Protein AF-A0A1A8HLZ2-F1 (afdb_monomer_lite)

InterPro domains:
  IPR008996 Cytokine IL1/FGF [SSF50353] (2-54)

Foldseek 3Di:
DAWDWDDDDDQKIWTADPVDGQWTWFWDADVPNVDTDTDTHHDDPPDDPCRRIDHDDDDD

Secondary structure (DSSP, 8-state):
--EEEEE-STTEEEEEESSSTTEEEEEEE-SSTT-EEEEEEE--SSS--GGG-EE-----

Structure (mmCIF, N/CA/C/O backbone):
data_AF-A0A1A8HLZ2-F1
#
_entry.id   AF-A0A1A8HLZ2-F1
#
loop_
_atom_site.group_PDB
_atom_site.id
_atom_site.type_symbol
_atom_site.label_atom_id
_atom_site.label_alt_id
_atom_site.label_comp_id
_atom_site.label_asym_id
_atom_site.label_entity_id
_atom_site.label_seq_id
_atom_site.pdbx_PDB_ins_code
_atom_site.Cartn_x
_atom_site.Cartn_y
_atom_site.Cartn_z
_atom_site.occupancy
_atom_site.B_iso_or_equiv
_atom_site.auth_seq_id
_atom_site.auth_comp_id
_atom_site.auth_asym_id
_atom_site.auth_atom_id
_atom_site.pdbx_PDB_model_num
ATOM 1 N N . ALA A 1 1 ? -9.962 2.859 -9.791 1.00 82.50 1 ALA A N 1
ATOM 2 C CA . ALA A 1 1 ? -9.652 1.477 -9.363 1.00 82.50 1 ALA A CA 1
ATOM 3 C C . ALA A 1 1 ? -10.203 1.262 -7.955 1.00 82.50 1 ALA A C 1
ATOM 5 O O . ALA A 1 1 ? -10.316 2.245 -7.234 1.00 82.50 1 ALA A O 1
ATOM 6 N N . MET A 1 2 ? -10.577 0.032 -7.584 1.00 94.19 2 MET A N 1
ATOM 7 C CA . MET A 1 2 ? -11.093 -0.300 -6.245 1.00 94.19 2 MET A CA 1
ATOM 8 C C . MET A 1 2 ? -10.116 -1.211 -5.499 1.00 94.19 2 MET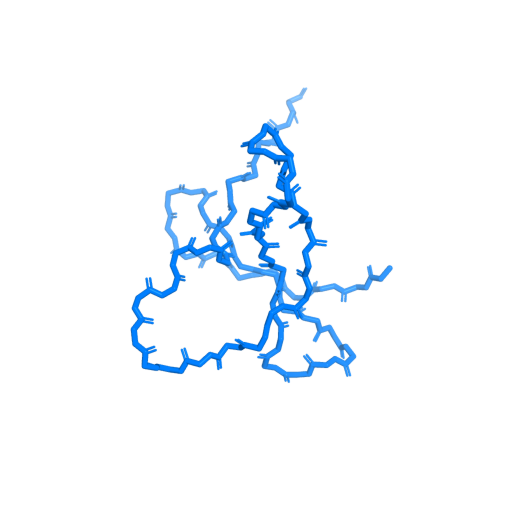 A C 1
ATOM 10 O O . MET A 1 2 ? -9.529 -2.110 -6.112 1.00 94.19 2 MET A O 1
ATOM 14 N N . PHE A 1 3 ? -9.988 -1.000 -4.189 1.00 95.69 3 PHE A N 1
ATOM 15 C CA . PHE A 1 3 ? -9.073 -1.735 -3.317 1.00 95.69 3 PHE A CA 1
ATOM 16 C C . PHE A 1 3 ? -9.770 -2.162 -2.023 1.00 95.69 3 PHE A C 1
ATOM 18 O O . PHE A 1 3 ? -10.605 -1.423 -1.500 1.00 95.69 3 PHE A O 1
ATOM 25 N N . PHE A 1 4 ? -9.408 -3.333 -1.499 1.00 95.25 4 PHE A N 1
ATOM 26 C CA . PHE A 1 4 ? -9.748 -3.733 -0.139 1.00 95.25 4 PHE A CA 1
ATOM 27 C C . PHE A 1 4 ? -8.758 -3.093 0.828 1.00 95.25 4 PHE A C 1
ATOM 29 O O . PHE A 1 4 ? -7.548 -3.230 0.664 1.00 95.25 4 PHE A O 1
ATOM 36 N N . MET A 1 5 ? -9.280 -2.381 1.822 1.00 94.00 5 MET A N 1
ATOM 37 C CA . MET A 1 5 ? -8.483 -1.696 2.833 1.00 94.00 5 MET A CA 1
ATOM 38 C C . MET A 1 5 ? -8.437 -2.540 4.104 1.00 94.00 5 MET A C 1
ATOM 40 O O . MET A 1 5 ? -9.468 -2.769 4.737 1.00 94.00 5 MET A O 1
ATOM 44 N N . THR A 1 6 ? -7.239 -2.962 4.492 1.00 91.81 6 THR A N 1
ATOM 45 C CA . THR A 1 6 ? -6.999 -3.733 5.716 1.00 91.81 6 THR A CA 1
ATOM 46 C C . THR A 1 6 ? -6.261 -2.855 6.715 1.00 91.81 6 THR A C 1
ATOM 48 O O . THR A 1 6 ? -5.189 -2.341 6.407 1.00 91.81 6 THR A O 1
ATOM 51 N N . ASN A 1 7 ? -6.824 -2.665 7.910 1.00 91.31 7 ASN A N 1
ATOM 52 C CA . ASN A 1 7 ? -6.125 -1.995 9.008 1.00 91.31 7 ASN A CA 1
ATOM 53 C C . ASN A 1 7 ? -5.170 -2.989 9.676 1.00 91.31 7 ASN A C 1
ATOM 55 O O . ASN A 1 7 ? -5.601 -4.066 10.087 1.00 91.31 7 ASN A O 1
ATOM 59 N N . LEU A 1 8 ? -3.893 -2.621 9.776 1.00 83.94 8 LEU A N 1
ATOM 60 C CA . LEU A 1 8 ? -2.908 -3.400 10.513 1.00 83.94 8 LEU A CA 1
ATOM 61 C C . LEU A 1 8 ? -2.922 -2.992 11.990 1.00 83.94 8 LEU A C 1
ATOM 63 O O . LEU A 1 8 ? -3.484 -3.718 12.806 1.00 83.94 8 LEU A O 1
ATOM 67 N N . LYS A 1 9 ? -2.304 -1.844 12.321 1.00 84.56 9 LYS A N 1
ATOM 68 C CA . LYS A 1 9 ? -2.259 -1.154 13.632 1.00 84.56 9 LYS A CA 1
ATOM 69 C C . LYS A 1 9 ? -1.811 0.305 13.424 1.00 84.56 9 LYS A C 1
ATOM 71 O O . LYS A 1 9 ? -1.258 0.613 12.378 1.00 84.56 9 LYS A O 1
ATOM 76 N N . ASN A 1 10 ? -1.987 1.189 14.414 1.00 85.19 10 ASN A N 1
ATOM 77 C CA . ASN A 1 10 ? -1.430 2.561 14.426 1.00 85.19 10 ASN A CA 1
ATOM 78 C C . ASN A 1 10 ? -1.706 3.379 13.145 1.00 85.19 10 ASN A C 1
ATOM 80 O O . ASN A 1 10 ? -0.777 3.914 12.547 1.00 85.19 10 ASN A O 1
ATOM 84 N N . ASP A 1 11 ? -2.959 3.406 12.678 1.00 86.38 11 ASP A N 1
ATOM 85 C CA . ASP A 1 11 ? -3.357 4.077 11.424 1.00 86.38 11 ASP A CA 1
ATOM 86 C C . ASP A 1 11 ? -2.551 3.656 10.181 1.00 86.38 11 ASP A C 1
ATOM 88 O O . ASP A 1 11 ? -2.491 4.376 9.184 1.00 86.38 11 ASP A O 1
ATOM 92 N N . THR A 1 12 ? -1.961 2.461 10.232 1.00 88.50 12 THR A N 1
ATOM 93 C CA . THR A 1 12 ? -1.284 1.820 9.111 1.00 88.50 12 THR A CA 1
ATOM 94 C C . THR A 1 12 ? -2.244 0.866 8.417 1.00 88.50 12 THR A C 1
ATOM 96 O O . THR A 1 12 ? -2.904 0.039 9.058 1.00 88.50 12 THR A O 1
ATOM 99 N N . TYR A 1 13 ? -2.304 0.973 7.097 1.00 91.88 13 TYR A N 1
ATOM 100 C CA . TYR A 1 13 ? -3.226 0.241 6.248 1.00 91.88 13 TYR A CA 1
ATOM 101 C C . TYR A 1 13 ? -2.500 -0.413 5.076 1.00 91.88 13 TYR A C 1
ATOM 103 O O . TYR A 1 13 ? -1.476 0.082 4.610 1.00 91.88 13 TYR A O 1
ATOM 111 N N . MET A 1 14 ? -3.089 -1.496 4.579 1.00 92.94 14 MET A N 1
ATOM 112 C CA . MET A 1 14 ? -2.739 -2.137 3.314 1.00 92.94 14 MET A CA 1
ATOM 113 C C . MET A 1 14 ? -3.916 -2.031 2.346 1.00 92.94 14 MET A C 1
ATOM 115 O O . MET A 1 14 ? -5.074 -2.097 2.765 1.00 92.94 14 MET A O 1
ATOM 119 N N . PHE A 1 15 ? -3.617 -1.905 1.054 1.00 94.62 15 PHE A N 1
ATOM 120 C CA . PHE A 1 15 ? -4.620 -1.750 -0.001 1.00 94.62 15 PHE A CA 1
ATOM 121 C C . PHE A 1 15 ? -4.463 -2.837 -1.068 1.00 94.62 15 PHE A C 1
ATOM 123 O O . PHE A 1 15 ? -3.628 -2.704 -1.961 1.00 94.62 15 PHE A O 1
ATOM 130 N N . GLU A 1 16 ? -5.263 -3.904 -0.990 1.00 95.06 16 GLU A N 1
ATOM 131 C CA . GLU A 1 16 ? -5.243 -5.015 -1.955 1.00 95.06 16 GLU A CA 1
ATOM 132 C C . GLU A 1 16 ? -6.102 -4.698 -3.182 1.00 95.06 16 GLU A C 1
ATOM 134 O O . GLU A 1 16 ? -7.230 -4.220 -3.056 1.00 95.06 16 GLU A O 1
ATOM 139 N N . SER A 1 17 ? -5.612 -4.990 -4.386 1.00 95.31 17 SER A N 1
ATOM 140 C CA . SER A 1 17 ? -6.402 -4.833 -5.608 1.00 95.31 17 SER A CA 1
ATOM 141 C C . SER A 1 17 ? -7.597 -5.786 -5.638 1.00 95.31 17 SER A C 1
ATOM 143 O O . SER A 1 17 ? -7.452 -6.999 -5.518 1.00 95.31 17 SER A O 1
ATOM 145 N N . THR A 1 18 ? -8.779 -5.244 -5.934 1.00 95.56 18 THR A N 1
ATOM 146 C CA . THR A 1 18 ? -9.985 -6.055 -6.194 1.00 95.56 18 THR A CA 1
ATOM 147 C C . THR A 1 18 ? -9.901 -6.875 -7.489 1.00 95.56 18 THR A C 1
ATOM 149 O O . THR A 1 18 ? -10.635 -7.846 -7.644 1.00 95.56 18 THR A O 1
ATOM 152 N N . LEU A 1 19 ? -9.016 -6.495 -8.422 1.00 95.62 19 LEU A N 1
ATOM 153 C CA . LEU A 1 19 ? -8.852 -7.138 -9.734 1.00 95.62 19 LEU A CA 1
ATOM 154 C C . LEU A 1 19 ? -7.653 -8.093 -9.786 1.00 95.62 19 LEU A C 1
ATOM 156 O O . LEU A 1 19 ? -7.650 -9.036 -10.575 1.00 95.62 19 LEU A O 1
ATOM 160 N N . HIS A 1 20 ? -6.634 -7.857 -8.957 1.00 93.06 20 HIS A N 1
ATOM 161 C CA . HIS A 1 20 ? -5.409 -8.650 -8.921 1.00 93.06 20 HIS A CA 1
ATOM 162 C C . HIS A 1 20 ? -5.126 -9.117 -7.493 1.00 93.06 20 HIS A C 1
ATOM 164 O O . HIS A 1 20 ? -4.385 -8.471 -6.753 1.00 93.06 20 HIS A O 1
ATOM 170 N N . LYS A 1 21 ? -5.729 -10.251 -7.122 1.00 90.62 21 LYS A N 1
ATOM 171 C CA . LYS A 1 21 ? -5.578 -10.855 -5.793 1.00 90.62 21 LYS A CA 1
ATOM 172 C C . LYS A 1 21 ? -4.102 -11.072 -5.442 1.00 90.62 21 LYS A C 1
ATOM 174 O O . LYS A 1 21 ? -3.325 -11.515 -6.287 1.00 90.62 21 LYS A O 1
ATOM 179 N N . GLY A 1 22 ? -3.739 -10.776 -4.196 1.00 90.19 22 GLY A N 1
ATOM 180 C CA . GLY A 1 22 ? -2.369 -10.864 -3.696 1.00 90.19 22 GLY A CA 1
ATOM 181 C C . GLY A 1 22 ? -1.462 -9.724 -4.159 1.00 90.19 22 GLY A C 1
ATOM 182 O O . GLY A 1 22 ? -0.252 -9.808 -3.966 1.00 90.19 22 GLY A O 1
ATOM 183 N N . ARG A 1 23 ? -2.011 -8.668 -4.778 1.00 91.44 23 ARG A N 1
ATOM 184 C CA . ARG A 1 23 ? -1.246 -7.469 -5.126 1.00 91.44 23 ARG A CA 1
ATOM 185 C C . ARG A 1 23 ? -1.727 -6.244 -4.370 1.00 91.44 23 ARG A C 1
ATOM 187 O O . ARG A 1 23 ? -2.926 -5.964 -4.331 1.00 91.44 23 ARG A O 1
ATOM 194 N N . PHE A 1 24 ? -0.776 -5.481 -3.851 1.00 93.31 24 PHE A N 1
ATOM 195 C CA . PHE A 1 24 ? -1.018 -4.364 -2.952 1.00 93.31 24 PHE A CA 1
ATOM 196 C C . PHE A 1 24 ? -0.404 -3.079 -3.490 1.00 93.31 24 PHE A C 1
ATOM 198 O O . PHE A 1 24 ? 0.545 -3.108 -4.274 1.00 93.31 24 PHE A O 1
ATOM 205 N N . LEU A 1 25 ? -0.961 -1.940 -3.087 1.00 93.50 25 LEU A N 1
ATOM 206 C CA . LEU A 1 25 ? -0.291 -0.666 -3.318 1.00 93.50 25 LEU A CA 1
ATOM 207 C C . LEU A 1 25 ? 1.018 -0.613 -2.519 1.00 93.50 25 LEU A C 1
ATOM 209 O O . LEU A 1 25 ? 1.036 -0.996 -1.354 1.00 93.50 25 LEU A O 1
ATOM 213 N N . SER A 1 26 ? 2.081 -0.118 -3.148 1.0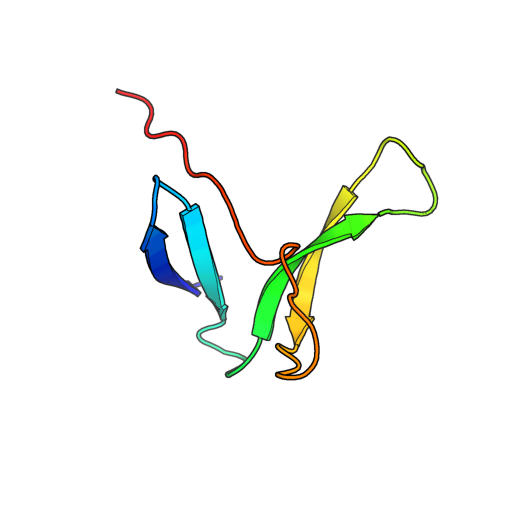0 91.56 26 SER A N 1
ATOM 214 C CA . SER A 1 26 ? 3.414 0.051 -2.556 1.00 91.56 26 SER A CA 1
ATOM 215 C C . SER A 1 26 ? 4.118 1.276 -3.146 1.00 91.56 26 SER A C 1
ATOM 217 O O . SER A 1 26 ? 3.776 1.715 -4.249 1.00 91.56 26 SER A O 1
ATOM 219 N N . PHE A 1 27 ? 5.100 1.814 -2.422 1.00 87.81 27 PHE A N 1
ATOM 220 C CA . PHE A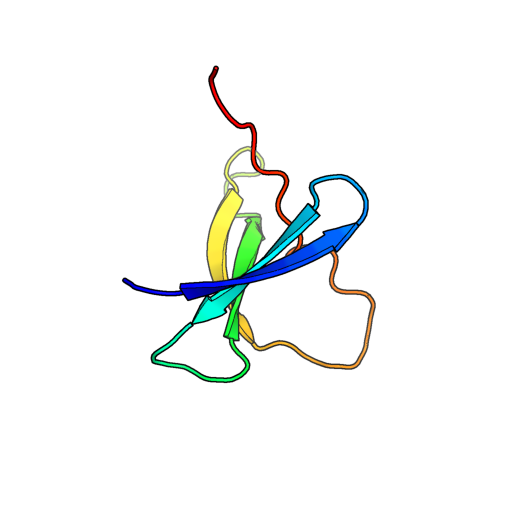 1 27 ? 6.023 2.827 -2.925 1.00 87.81 27 PHE A CA 1
ATOM 221 C C . PHE A 1 27 ? 7.377 2.213 -3.288 1.00 87.81 27 PHE A C 1
ATOM 223 O O . PHE A 1 27 ? 8.067 1.669 -2.432 1.00 87.81 27 PHE A O 1
ATOM 230 N N . GLU A 1 28 ? 7.793 2.387 -4.541 1.00 86.00 28 GLU A N 1
ATOM 231 C CA . GLU A 1 28 ? 9.111 1.966 -5.024 1.00 86.00 28 GLU A CA 1
ATOM 232 C C . GLU A 1 28 ? 9.959 3.196 -5.393 1.00 86.00 28 GLU A C 1
ATOM 234 O O . GLU A 1 28 ? 9.441 4.124 -6.032 1.00 86.00 28 GLU A O 1
ATOM 239 N N . PRO A 1 29 ? 11.251 3.249 -5.015 1.00 83.00 29 PRO A N 1
ATOM 240 C CA . PRO A 1 29 ? 12.138 4.320 -5.449 1.00 83.00 29 PRO A CA 1
ATOM 241 C C . PRO A 1 29 ? 12.248 4.351 -6.977 1.00 83.00 29 PRO A C 1
ATOM 243 O O . PRO A 1 29 ? 12.338 3.324 -7.649 1.00 83.00 2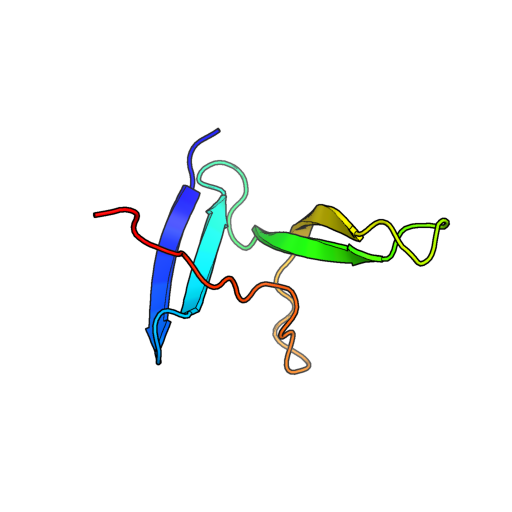9 PRO A O 1
ATOM 246 N N . SER A 1 30 ? 12.240 5.552 -7.548 1.00 83.00 30 SER A N 1
ATOM 247 C CA . SER A 1 30 ? 12.485 5.738 -8.975 1.00 83.00 30 SER A CA 1
ATOM 248 C C . SER A 1 30 ? 13.972 5.986 -9.262 1.00 83.00 30 SER A C 1
ATOM 250 O O . SER A 1 30 ? 14.788 6.080 -8.349 1.00 83.00 30 SER A O 1
ATOM 252 N N . GLN A 1 31 ? 14.338 6.119 -10.543 1.00 83.88 31 GLN A N 1
ATOM 253 C CA . GLN A 1 31 ? 15.693 6.547 -10.925 1.00 83.88 31 GLN A CA 1
ATOM 254 C C . GLN A 1 31 ? 16.045 7.944 -10.386 1.00 83.88 31 GLN A C 1
ATOM 256 O O . GLN A 1 31 ? 17.217 8.240 -10.174 1.00 83.88 31 GLN A O 1
ATOM 261 N N . ASP A 1 32 ? 15.039 8.790 -10.158 1.00 86.56 32 ASP A N 1
ATOM 262 C CA . ASP A 1 32 ? 15.186 10.017 -9.387 1.00 86.56 32 ASP A CA 1
ATOM 263 C C . ASP A 1 32 ? 14.999 9.683 -7.902 1.00 86.56 32 ASP A C 1
ATOM 265 O O . ASP A 1 32 ? 13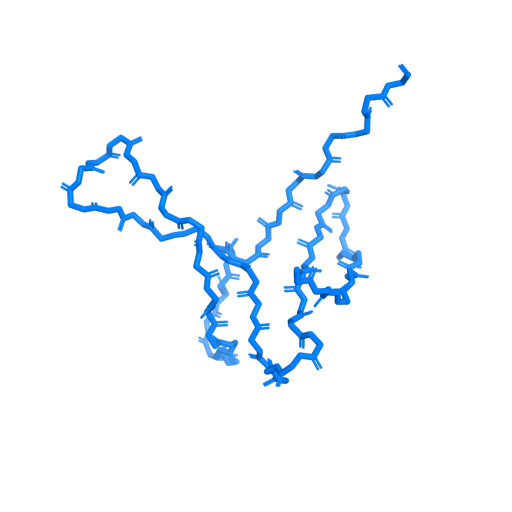.921 9.249 -7.483 1.00 86.56 32 ASP A O 1
ATOM 269 N N . ALA A 1 33 ? 16.059 9.883 -7.116 1.00 76.94 33 ALA A N 1
ATOM 270 C CA . ALA A 1 33 ? 16.114 9.547 -5.695 1.00 76.94 33 ALA A CA 1
ATOM 271 C C . ALA A 1 33 ? 15.073 10.296 -4.841 1.00 76.94 33 ALA A C 1
ATOM 273 O O . ALA A 1 33 ? 14.752 9.860 -3.736 1.00 76.94 33 ALA A O 1
ATOM 274 N N . CYS A 1 34 ? 14.532 11.408 -5.341 1.00 82.06 34 CYS A N 1
ATOM 275 C CA . CYS A 1 34 ? 13.505 12.186 -4.656 1.00 82.06 34 CYS A CA 1
ATOM 276 C C . CYS A 1 34 ? 12.079 11.760 -5.037 1.00 82.06 34 CYS A C 1
ATOM 278 O O . CYS A 1 34 ? 11.118 12.228 -4.425 1.00 82.06 34 CYS A O 1
ATOM 280 N N . LEU A 1 35 ? 11.915 10.878 -6.026 1.00 81.19 35 LEU A N 1
ATOM 281 C CA . LEU A 1 35 ? 10.614 10.424 -6.505 1.00 81.19 35 LEU A CA 1
ATOM 282 C C . LEU A 1 35 ? 10.393 8.951 -6.163 1.00 81.19 35 LEU A C 1
ATOM 284 O O . LEU A 1 35 ? 11.162 8.074 -6.556 1.00 81.19 35 LEU A O 1
ATOM 288 N N . HIS A 1 36 ? 9.280 8.683 -5.487 1.00 84.88 36 HIS A N 1
ATOM 289 C CA . HIS A 1 36 ? 8.796 7.335 -5.210 1.00 84.88 36 HIS A CA 1
ATOM 290 C C . HIS A 1 36 ? 7.525 7.097 -6.023 1.00 84.88 36 HIS A C 1
ATOM 292 O O . HIS A 1 36 ? 6.597 7.909 -6.003 1.00 84.88 36 HIS A O 1
ATOM 298 N N . LYS A 1 37 ? 7.485 5.999 -6.777 1.00 89.94 37 LYS A N 1
ATOM 299 C CA . LYS A 1 37 ? 6.333 5.624 -7.595 1.00 89.94 37 LYS A CA 1
ATOM 300 C C . LYS A 1 37 ? 5.359 4.814 -6.759 1.00 89.94 37 LYS A C 1
ATOM 302 O O . LYS A 1 37 ? 5.759 3.864 -6.098 1.00 89.94 37 LYS A O 1
ATOM 307 N N . LEU A 1 38 ? 4.078 5.153 -6.859 1.00 91.12 38 LEU A N 1
ATOM 308 C CA . LEU A 1 38 ? 3.004 4.302 -6.366 1.00 91.12 38 LEU A CA 1
ATOM 309 C C . LEU A 1 38 ? 2.757 3.180 -7.383 1.00 91.12 38 LEU A C 1
ATOM 311 O O . LEU A 1 38 ? 2.345 3.447 -8.514 1.00 91.12 38 LEU A O 1
ATOM 315 N N . ILE A 1 39 ? 3.022 1.938 -6.988 1.00 91.44 39 ILE A N 1
ATOM 316 C CA . ILE A 1 39 ? 2.937 0.754 -7.847 1.00 91.44 39 ILE A CA 1
ATOM 317 C C . ILE A 1 39 ? 2.015 -0.310 -7.252 1.00 91.44 39 ILE A C 1
ATOM 319 O O . ILE A 1 39 ? 1.613 -0.235 -6.092 1.00 91.44 39 ILE A O 1
ATOM 323 N N . LEU A 1 40 ? 1.690 -1.318 -8.065 1.00 91.56 40 LEU A N 1
ATOM 324 C CA . LEU A 1 40 ? 0.967 -2.506 -7.632 1.00 91.56 40 LEU A CA 1
ATOM 325 C C . LEU A 1 40 ? 1.947 -3.680 -7.468 1.00 91.56 40 LEU A C 1
ATOM 327 O O . LEU A 1 40 ? 2.295 -4.354 -8.443 1.00 91.56 40 LEU A O 1
ATOM 331 N N . HIS A 1 41 ? 2.382 -3.910 -6.233 1.00 87.06 41 HIS A N 1
ATOM 332 C CA . HIS A 1 41 ? 3.420 -4.869 -5.870 1.00 87.06 41 HIS A CA 1
ATOM 333 C C . HIS A 1 41 ? 2.812 -6.238 -5.504 1.00 87.06 41 HIS A C 1
ATOM 335 O O . HIS A 1 41 ? 1.801 -6.278 -4.794 1.00 87.06 41 HIS A O 1
ATOM 341 N N . PRO A 1 42 ? 3.342 -7.364 -6.020 1.00 85.75 42 PRO A N 1
ATOM 342 C CA . PRO A 1 42 ? 2.947 -8.687 -5.545 1.00 85.75 42 PRO A CA 1
ATOM 343 C C . PRO A 1 42 ? 3.402 -8.870 -4.094 1.00 85.75 42 PRO A C 1
ATOM 345 O O . PRO A 1 42 ? 4.530 -8.545 -3.763 1.00 85.75 42 PRO A O 1
ATOM 348 N N . TYR A 1 43 ? 2.535 -9.385 -3.228 1.00 76.06 43 TYR A N 1
ATOM 349 C CA . TYR A 1 43 ? 2.933 -9.703 -1.861 1.00 76.06 43 TYR A CA 1
ATOM 350 C C . TYR A 1 43 ? 3.726 -11.011 -1.848 1.00 76.06 43 TYR A C 1
ATOM 352 O O . TYR A 1 43 ? 3.145 -12.085 -2.031 1.00 76.06 43 TYR A O 1
ATOM 360 N N . GLU A 1 44 ? 5.040 -10.925 -1.655 1.00 70.19 44 GLU A N 1
ATOM 361 C CA . GLU A 1 44 ? 5.876 -12.090 -1.373 1.00 70.19 44 GLU A CA 1
ATOM 362 C C . GLU A 1 44 ? 5.951 -12.283 0.147 1.00 70.19 44 GLU A C 1
ATOM 364 O O . GLU A 1 44 ? 6.127 -11.340 0.909 1.00 70.19 44 GLU A O 1
ATOM 369 N N . VAL A 1 45 ? 5.703 -13.513 0.601 1.00 58.00 45 VAL A N 1
ATOM 370 C CA . VAL A 1 45 ? 5.560 -13.863 2.030 1.00 58.00 45 VAL A CA 1
ATOM 371 C C . VAL A 1 45 ? 6.920 -13.915 2.740 1.00 58.00 45 VAL A C 1
ATOM 373 O O . VAL A 1 45 ? 6.973 -14.029 3.964 1.00 58.00 45 VAL A O 1
ATOM 376 N N . ASP A 1 46 ? 8.007 -13.841 1.974 1.00 55.25 46 ASP A N 1
ATOM 377 C CA . ASP A 1 46 ? 9.368 -13.908 2.478 1.00 55.25 46 ASP A CA 1
ATOM 378 C C . ASP A 1 46 ? 9.937 -12.490 2.536 1.00 55.25 46 ASP A C 1
ATOM 380 O O . ASP A 1 46 ? 10.008 -11.784 1.535 1.00 55.25 46 ASP A O 1
ATOM 384 N N . ASP A 1 47 ? 10.314 -12.099 3.743 1.00 49.31 47 ASP A N 1
ATOM 385 C CA . ASP A 1 47 ? 10.743 -10.776 4.171 1.00 49.31 47 ASP A CA 1
ATOM 386 C C . ASP A 1 47 ? 9.677 -9.704 4.422 1.00 49.31 47 ASP A C 1
ATOM 388 O O . ASP A 1 47 ? 8.598 -9.611 3.842 1.00 49.31 47 ASP A O 1
ATOM 392 N N . THR A 1 48 ? 10.002 -8.900 5.425 1.00 59.88 48 THR A N 1
ATOM 393 C CA . THR A 1 48 ? 9.111 -7.944 6.071 1.00 59.88 48 THR A CA 1
ATOM 394 C C . THR A 1 48 ? 8.915 -6.734 5.155 1.00 59.88 48 THR A C 1
ATOM 396 O O . THR A 1 48 ? 9.518 -5.683 5.366 1.00 59.88 48 THR A O 1
ATOM 399 N N . ASP A 1 49 ? 8.111 -6.884 4.100 1.00 66.56 49 ASP A N 1
ATOM 400 C CA . ASP A 1 49 ? 7.873 -5.815 3.136 1.00 66.56 49 ASP A CA 1
ATOM 401 C C . ASP A 1 49 ? 7.035 -4.698 3.770 1.00 66.56 49 ASP A C 1
ATOM 403 O O . ASP A 1 49 ? 5.804 -4.708 3.797 1.00 66.56 49 ASP A O 1
ATOM 407 N N . HIS A 1 50 ? 7.730 -3.711 4.328 1.00 71.06 50 HIS A N 1
ATOM 408 C CA . HIS A 1 50 ? 7.120 -2.517 4.892 1.00 71.06 50 HIS A CA 1
ATOM 409 C C . HIS A 1 50 ? 6.683 -1.507 3.821 1.00 71.06 50 HIS A C 1
ATOM 411 O O . HIS A 1 50 ? 6.036 -0.521 4.169 1.00 71.06 50 HIS A O 1
ATOM 417 N N . THR A 1 51 ? 7.000 -1.718 2.538 1.00 80.62 51 THR A N 1
ATOM 418 C CA . THR A 1 51 ? 6.697 -0.753 1.465 1.00 80.62 51 THR A CA 1
ATOM 419 C C . THR A 1 51 ? 5.208 -0.699 1.109 1.00 80.62 51 THR A C 1
ATOM 421 O O . THR A 1 51 ? 4.735 0.315 0.594 1.00 80.62 51 THR A O 1
ATOM 424 N N . ILE A 1 52 ? 4.452 -1.753 1.438 1.00 84.81 52 ILE A N 1
ATOM 425 C CA . ILE A 1 52 ? 2.993 -1.847 1.243 1.00 84.81 52 ILE A CA 1
ATOM 426 C C . ILE A 1 52 ? 2.178 -1.175 2.361 1.00 84.81 52 ILE A C 1
ATOM 428 O O . ILE A 1 52 ? 0.951 -1.078 2.275 1.00 84.81 52 ILE A O 1
ATOM 432 N N . ASN A 1 53 ? 2.845 -0.741 3.433 1.00 88.12 53 ASN A N 1
ATOM 433 C CA . ASN A 1 53 ? 2.210 -0.115 4.584 1.00 88.12 53 ASN A CA 1
ATOM 434 C C . ASN A 1 53 ? 2.014 1.379 4.336 1.00 88.12 53 ASN A C 1
ATOM 436 O O . ASN A 1 53 ? 2.963 2.107 4.053 1.00 88.12 53 ASN A O 1
ATOM 440 N N . MET A 1 54 ? 0.783 1.857 4.501 1.00 87.81 54 MET A N 1
ATOM 441 C CA . MET A 1 54 ? 0.430 3.253 4.249 1.00 87.81 54 MET A CA 1
ATOM 442 C C . MET A 1 54 ? -0.235 3.891 5.459 1.00 87.81 54 MET A C 1
ATOM 444 O O . MET A 1 54 ? -1.137 3.309 6.059 1.00 87.81 54 MET A O 1
ATOM 448 N N . ILE A 1 55 ? 0.177 5.116 5.783 1.00 89.25 55 ILE A N 1
ATOM 449 C CA . ILE A 1 55 ? -0.482 5.944 6.795 1.00 89.25 55 ILE A CA 1
ATOM 450 C C . ILE A 1 55 ? -1.537 6.795 6.096 1.00 89.25 55 ILE A C 1
ATOM 452 O O . ILE A 1 55 ? -1.230 7.519 5.151 1.00 89.25 55 ILE A O 1
ATOM 456 N N . VAL A 1 56 ? -2.782 6.715 6.566 1.00 85.56 56 VAL A N 1
ATOM 457 C CA . VAL A 1 56 ? -3.893 7.505 6.020 1.00 85.56 56 VAL A CA 1
ATOM 458 C C . VAL A 1 56 ? -4.270 8.591 7.017 1.00 85.56 56 VAL A C 1
ATOM 460 O O . VAL A 1 56 ? -4.866 8.314 8.058 1.00 85.56 56 VAL A O 1
ATOM 463 N N . SER A 1 57 ? -3.958 9.841 6.687 1.00 84.69 57 SER A N 1
ATOM 464 C CA . SER A 1 57 ? -4.461 11.004 7.412 1.00 84.69 57 SER A CA 1
ATOM 465 C C . SER A 1 57 ? -5.938 11.219 7.080 1.00 84.69 57 SER A C 1
ATOM 467 O O . SER A 1 57 ? -6.317 11.387 5.923 1.00 84.69 57 SER A O 1
ATOM 469 N N . LYS A 1 58 ? -6.790 11.222 8.107 1.00 77.94 58 LYS A N 1
ATOM 470 C CA . LYS A 1 58 ? -8.181 11.665 7.975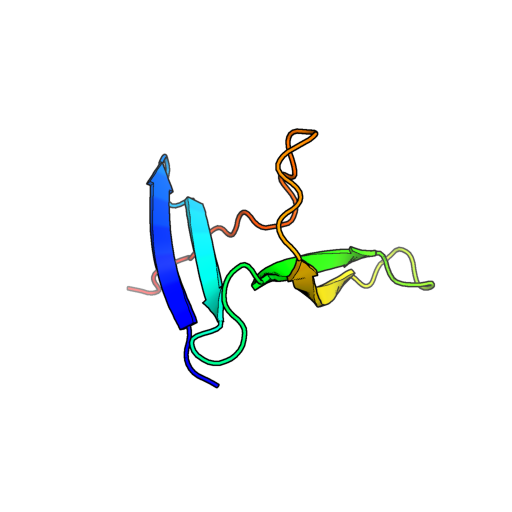 1.00 77.94 58 LYS A CA 1
ATOM 471 C C . LYS A 1 58 ? -8.198 13.178 8.163 1.00 77.94 58 LYS A C 1
ATOM 473 O O . LYS A 1 58 ? -7.972 13.644 9.280 1.00 77.94 58 LYS A O 1
ATOM 478 N N . GLU A 1 59 ? -8.422 13.938 7.095 1.00 75.38 59 GLU A N 1
ATOM 479 C CA . GLU A 1 59 ? -8.771 15.353 7.248 1.00 75.38 59 GLU A CA 1
ATOM 480 C C . GLU A 1 59 ? -10.112 15.441 7.999 1.00 75.38 59 GLU A C 1
ATOM 482 O O . GLU A 1 59 ? -11.028 14.658 7.730 1.00 75.38 59 GLU A O 1
ATOM 487 N N . LYS A 1 60 ? -10.167 16.303 9.020 1.00 53.03 60 LYS A N 1
ATOM 488 C CA . LYS A 1 60 ? -11.347 16.521 9.870 1.00 53.03 60 LYS A CA 1
ATOM 489 C C . LYS A 1 60 ? -12.306 17.520 9.246 1.00 53.03 60 LYS A C 1
ATOM 491 O O . LYS A 1 60 ? -11.806 18.518 8.686 1.00 53.03 60 LYS A O 1
#

Radius of gyration: 12.3 Å; chains: 1; bounding box: 28×30×25 Å

Organism: NCBI:txid1143690

pLDDT: mean 84.39, std 11.02, range [49.31, 95.69]

Sequence (60 aa):
AMFFMTNLKNDTYMFESTLHKGRFLSFEPSQDACLHKLILHPYEVDDTDHTINMIVSKEK